Protein AF-A0AAV2YMZ8-F1 (afdb_monomer_lite)

Organism: NCBI:txid4803

Secondary structure (DSSP, 8-state):
---HHHHTT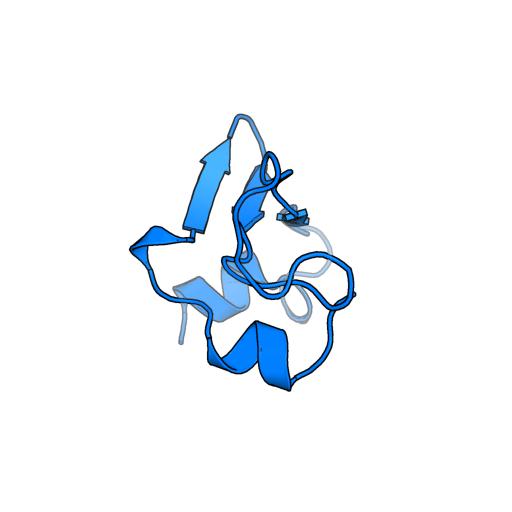--GGGEEEETTEEEE--S-BTTBSS--S--PPEEE---TT-GGG-HHHHHHH-

Foldseek 3Di:
DADPVQVVPWDPVQWDDDDQWIWGWGQDDPVRRVSPDDTDTDTAHADPVCNVPRVVNVVVPD

Sequence (62 aa):
MCRSSNTVGIMYRHIEWRGNAMCVVFAHMKNDQAGERRRDPRHIYANPLQPDVCPILGLAVL

Structure (mmCIF, N/CA/C/O backbone):
data_AF-A0AAV2YMZ8-F1
#
_entry.id   AF-A0AAV2YMZ8-F1
#
loop_
_atom_site.group_PDB
_atom_site.id
_atom_site.type_symbol
_atom_site.label_atom_id
_atom_site.label_alt_id
_atom_site.label_comp_id
_atom_site.label_asym_id
_atom_site.label_entity_id
_atom_site.label_seq_id
_atom_site.pdbx_PDB_ins_code
_atom_site.Cartn_x
_atom_site.Cartn_y
_atom_site.Cartn_z
_atom_site.occupancy
_atom_site.B_iso_or_equiv
_atom_site.auth_seq_id
_atom_site.auth_comp_id
_atom_site.auth_asym_id
_atom_site.auth_atom_id
_atom_site.pdbx_PDB_model_num
ATOM 1 N N . MET A 1 1 ? -3.188 7.657 -4.813 1.00 77.56 1 MET A N 1
ATOM 2 C CA . MET A 1 1 ? -3.817 7.082 -6.023 1.00 77.56 1 MET A CA 1
ATOM 3 C C . MET A 1 1 ? -2.729 6.707 -7.026 1.00 77.56 1 MET A C 1
ATOM 5 O O . MET A 1 1 ? -1.789 7.478 -7.193 1.00 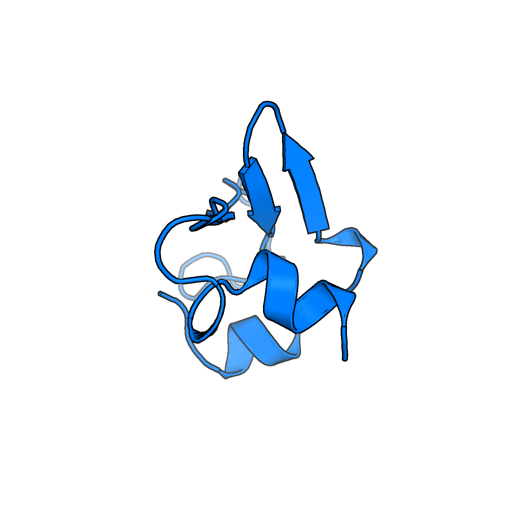77.56 1 MET A O 1
ATOM 9 N N . CYS A 1 2 ? -2.800 5.518 -7.625 1.00 86.00 2 CYS A N 1
ATOM 10 C CA . CYS A 1 2 ? -1.841 5.025 -8.622 1.00 86.00 2 CYS A CA 1
ATOM 11 C C . CYS A 1 2 ? -2.584 4.216 -9.697 1.00 86.00 2 CYS A C 1
ATOM 13 O O . CYS A 1 2 ? -3.766 3.922 -9.528 1.00 86.00 2 CYS A O 1
ATOM 15 N N . ARG A 1 3 ? -1.921 3.906 -10.815 1.00 88.12 3 ARG A N 1
ATOM 16 C CA . ARG A 1 3 ? -2.512 3.081 -11.879 1.00 88.12 3 ARG A CA 1
ATOM 17 C C . ARG A 1 3 ? -2.413 1.609 -11.501 1.00 88.12 3 ARG A C 1
ATOM 19 O O . ARG A 1 3 ? -1.426 1.214 -10.885 1.00 88.12 3 ARG A O 1
ATOM 26 N N . SER A 1 4 ? -3.358 0.801 -11.974 1.00 89.62 4 SER A N 1
ATOM 27 C CA . SER A 1 4 ? -3.352 -0.657 -11.789 1.00 89.62 4 SER A CA 1
ATOM 28 C C . SER A 1 4 ? -2.025 -1.296 -12.211 1.00 89.62 4 SER A C 1
ATOM 30 O O . SER A 1 4 ? -1.488 -2.123 -11.483 1.00 89.62 4 SER A O 1
ATOM 32 N N . SER A 1 5 ? -1.429 -0.839 -13.317 1.00 89.00 5 SER A N 1
ATOM 33 C CA . SER A 1 5 ? -0.118 -1.309 -13.787 1.00 89.00 5 SER A CA 1
ATOM 34 C C . SER A 1 5 ? 1.008 -1.103 -12.767 1.00 89.00 5 SER A C 1
ATOM 36 O O . SER A 1 5 ? 1.923 -1.912 -12.692 1.00 89.00 5 SER A O 1
ATOM 38 N N . ASN A 1 6 ? 0.957 -0.027 -11.974 1.00 88.19 6 ASN A N 1
ATO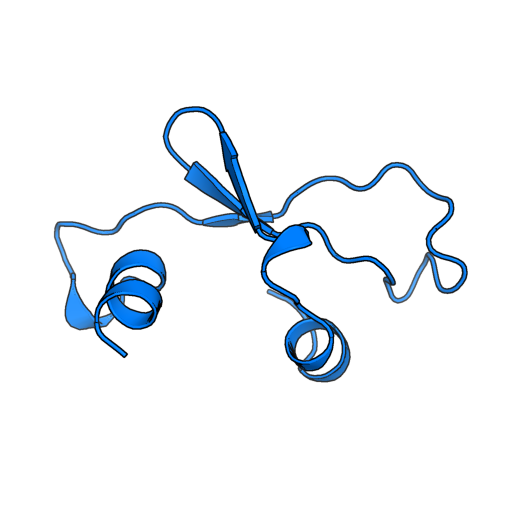M 39 C CA . ASN A 1 6 ? 1.921 0.208 -10.900 1.00 88.19 6 ASN A CA 1
ATOM 40 C C . ASN A 1 6 ? 1.603 -0.658 -9.675 1.00 88.19 6 ASN A C 1
ATOM 42 O O . ASN A 1 6 ? 2.524 -1.148 -9.031 1.00 88.19 6 ASN A O 1
ATOM 46 N N . THR A 1 7 ? 0.316 -0.853 -9.366 1.00 90.12 7 THR A N 1
ATOM 47 C CA . THR A 1 7 ? -0.144 -1.669 -8.233 1.00 90.12 7 THR A CA 1
ATOM 48 C C . THR A 1 7 ? 0.243 -3.137 -8.385 1.00 90.12 7 THR A C 1
ATOM 50 O O . THR A 1 7 ? 0.746 -3.728 -7.438 1.00 90.12 7 THR A O 1
ATOM 53 N N . VAL A 1 8 ? 0.077 -3.710 -9.581 1.00 91.31 8 VAL A N 1
ATOM 54 C CA . VAL A 1 8 ? 0.398 -5.123 -9.864 1.00 91.31 8 VAL A CA 1
ATOM 55 C C . VAL A 1 8 ? 1.893 -5.430 -9.682 1.00 91.31 8 VAL A C 1
ATOM 57 O O . VAL A 1 8 ? 2.255 -6.559 -9.377 1.00 91.31 8 VAL A O 1
ATOM 60 N N . GLY A 1 9 ? 2.770 -4.431 -9.822 1.00 89.81 9 GLY A N 1
ATOM 61 C CA . GLY A 1 9 ? 4.214 -4.578 -9.605 1.00 89.81 9 GLY A CA 1
ATOM 62 C C . GLY A 1 9 ? 4.678 -4.407 -8.151 1.00 89.81 9 GLY A C 1
ATOM 63 O O . GLY A 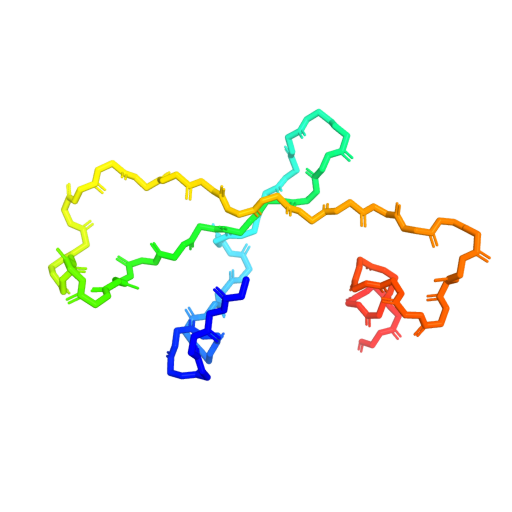1 9 ? 5.885 -4.429 -7.891 1.00 89.81 9 GLY A O 1
ATOM 64 N N . ILE A 1 10 ? 3.769 -4.177 -7.196 1.00 91.69 10 ILE A N 1
ATOM 65 C CA . ILE A 1 10 ? 4.129 -4.065 -5.777 1.00 91.69 10 ILE A CA 1
ATOM 66 C C . ILE A 1 10 ? 4.537 -5.449 -5.258 1.00 91.69 10 ILE A C 1
ATOM 68 O O . ILE A 1 10 ? 3.856 -6.443 -5.480 1.00 91.69 10 ILE A O 1
ATOM 72 N N . MET A 1 11 ? 5.658 -5.503 -4.541 1.00 92.69 11 MET A N 1
ATOM 73 C CA . MET A 1 11 ? 6.180 -6.707 -3.894 1.00 92.69 11 MET A CA 1
ATOM 74 C C . MET A 1 11 ? 6.360 -6.424 -2.406 1.00 92.69 11 MET A C 1
ATOM 76 O O . MET A 1 11 ? 6.497 -5.264 -2.024 1.00 92.69 11 MET A O 1
ATOM 80 N N . TYR A 1 12 ? 6.453 -7.465 -1.576 1.00 92.50 12 TYR A N 1
ATOM 81 C CA . TYR A 1 12 ? 6.637 -7.310 -0.127 1.00 92.50 12 TYR A CA 1
ATOM 82 C C . TYR A 1 12 ? 7.829 -6.405 0.234 1.00 92.50 12 TYR A C 1
ATOM 84 O O . TYR A 1 12 ? 7.701 -5.505 1.050 1.00 92.50 12 TYR A O 1
ATOM 92 N N . ARG A 1 13 ? 8.962 -6.541 -0.473 1.00 93.44 13 ARG A N 1
ATOM 93 C CA . ARG A 1 13 ? 10.159 -5.690 -0.291 1.00 93.44 13 ARG A CA 1
ATOM 94 C C . ARG A 1 13 ? 9.954 -4.198 -0.597 1.00 93.44 13 ARG A C 1
ATOM 96 O O . ARG A 1 13 ? 10.832 -3.394 -0.316 1.00 93.44 13 ARG A O 1
ATOM 103 N N . HIS A 1 14 ? 8.861 -3.840 -1.268 1.00 93.50 14 HIS A N 1
ATOM 104 C CA . HIS A 1 14 ? 8.502 -2.452 -1.568 1.00 93.50 14 HIS A CA 1
ATOM 105 C C . HIS A 1 14 ? 7.647 -1.828 -0.458 1.00 93.50 14 HIS A C 1
ATOM 107 O O . HIS A 1 14 ? 7.330 -0.641 -0.542 1.00 93.50 14 HIS A O 1
ATOM 113 N N . ILE A 1 15 ? 7.247 -2.627 0.533 1.00 95.00 15 ILE A N 1
ATOM 114 C CA . ILE A 1 15 ? 6.434 -2.219 1.669 1.00 95.00 15 ILE A CA 1
ATOM 115 C C . ILE A 1 15 ? 7.345 -2.101 2.885 1.00 95.00 15 ILE A C 1
ATOM 117 O O . ILE A 1 15 ? 8.135 -2.993 3.185 1.00 95.00 15 ILE A O 1
ATOM 121 N N . GLU A 1 16 ? 7.229 -0.992 3.595 1.00 95.62 16 GLU A N 1
ATOM 122 C CA . GLU A 1 16 ? 7.977 -0.734 4.820 1.00 95.62 16 GLU A CA 1
ATOM 123 C C . GLU A 1 16 ? 7.097 0.035 5.805 1.00 95.62 16 GLU A C 1
ATOM 125 O O . GLU A 1 16 ? 6.150 0.715 5.410 1.00 95.62 16 GLU A O 1
ATOM 130 N N . TRP A 1 17 ? 7.414 -0.036 7.092 1.00 95.81 17 TRP A N 1
ATOM 131 C CA . TRP A 1 17 ? 6.758 0.796 8.095 1.00 95.81 17 TRP A CA 1
ATOM 132 C C . TRP A 1 17 ? 7.645 1.994 8.431 1.00 95.81 17 TRP A C 1
ATOM 134 O O . TRP A 1 17 ? 8.825 1.823 8.737 1.00 95.81 17 TRP A O 1
ATOM 144 N N . ARG A 1 18 ? 7.093 3.212 8.387 1.00 95.56 18 ARG A N 1
ATOM 145 C CA . ARG A 1 18 ? 7.801 4.437 8.788 1.00 95.56 18 ARG A CA 1
ATOM 146 C C . ARG A 1 18 ? 6.934 5.254 9.735 1.00 95.56 18 ARG A C 1
ATOM 148 O O . ARG A 1 18 ? 5.892 5.778 9.347 1.00 95.56 18 ARG A O 1
ATOM 155 N N . GLY A 1 19 ? 7.382 5.382 10.983 1.00 94.38 19 GLY A N 1
ATOM 156 C CA . GLY A 1 19 ? 6.659 6.122 12.018 1.00 94.38 19 GLY A CA 1
ATOM 157 C C . GLY A 1 19 ? 5.279 5.521 12.283 1.00 94.38 19 GLY A C 1
ATOM 158 O O . GLY A 1 19 ? 5.172 4.428 12.829 1.00 94.38 19 GLY A O 1
ATOM 159 N N . ASN A 1 20 ? 4.226 6.238 11.894 1.00 94.50 20 ASN A N 1
ATOM 160 C CA . ASN A 1 20 ? 2.825 5.843 12.058 1.00 94.50 20 ASN A CA 1
ATOM 161 C C . ASN A 1 20 ? 2.136 5.441 10.737 1.00 94.50 20 ASN A C 1
ATOM 163 O O . ASN A 1 20 ? 0.907 5.382 10.692 1.00 94.50 20 ASN A O 1
ATOM 167 N N . ALA A 1 21 ? 2.901 5.199 9.668 1.00 96.88 21 ALA A N 1
ATOM 168 C CA . ALA A 1 21 ? 2.368 4.862 8.354 1.00 96.88 21 ALA A CA 1
ATOM 169 C C . ALA A 1 21 ? 3.015 3.606 7.763 1.00 96.88 21 ALA A C 1
ATOM 171 O O . ALA A 1 21 ? 4.238 3.432 7.804 1.00 96.88 21 ALA A O 1
ATOM 172 N N . MET A 1 22 ? 2.197 2.796 7.094 1.00 96.81 22 MET A N 1
ATOM 173 C CA . MET A 1 22 ? 2.688 1.836 6.114 1.00 96.81 22 MET A CA 1
ATOM 174 C C . MET A 1 22 ? 3.050 2.592 4.840 1.00 96.81 22 MET A C 1
ATOM 176 O O . MET A 1 22 ? 2.287 3.419 4.347 1.00 96.81 22 MET A O 1
ATOM 180 N N . CYS A 1 23 ? 4.218 2.314 4.296 1.00 96.50 23 CYS A N 1
ATOM 181 C CA . CYS A 1 23 ? 4.780 3.007 3.155 1.00 96.50 23 CYS A CA 1
ATOM 182 C C . CYS A 1 23 ? 4.949 2.034 1.995 1.00 96.50 23 CYS A C 1
ATOM 184 O O . CYS A 1 23 ? 5.441 0.926 2.186 1.00 96.50 23 CYS A O 1
ATOM 186 N N . VAL A 1 24 ? 4.570 2.458 0.789 1.00 95.12 24 VAL A N 1
ATOM 187 C CA . VAL A 1 24 ? 4.787 1.684 -0.440 1.00 95.12 24 VAL A CA 1
ATOM 188 C C . VAL A 1 24 ? 5.648 2.477 -1.409 1.00 95.12 24 VAL A C 1
ATOM 190 O O . VAL A 1 24 ? 5.315 3.609 -1.772 1.00 95.12 24 VAL A O 1
ATOM 193 N N . VAL A 1 25 ? 6.738 1.866 -1.864 1.00 92.88 25 VAL A N 1
ATOM 194 C CA . VAL A 1 25 ? 7.675 2.452 -2.824 1.00 92.88 25 VAL A CA 1
ATOM 195 C C . VAL A 1 25 ? 7.450 1.844 -4.210 1.00 92.88 25 VAL A C 1
ATOM 197 O O . VAL A 1 25 ? 7.631 0.649 -4.418 1.00 92.88 25 VAL A O 1
ATOM 200 N N . PHE A 1 26 ? 7.093 2.663 -5.201 1.00 89.88 26 PHE A N 1
ATOM 201 C CA . PHE A 1 26 ? 6.973 2.189 -6.583 1.00 89.88 26 PHE A CA 1
ATOM 202 C C . PHE A 1 26 ? 8.340 2.155 -7.271 1.00 89.88 26 PHE A C 1
ATOM 204 O O . PHE A 1 26 ? 9.057 3.152 -7.264 1.00 89.88 26 PHE A O 1
ATOM 211 N N . ALA A 1 27 ? 8.678 1.023 -7.895 1.00 84.25 27 ALA A N 1
ATOM 212 C CA . ALA A 1 27 ? 9.919 0.873 -8.659 1.00 84.25 27 ALA A CA 1
ATOM 213 C C . ALA A 1 27 ? 9.906 1.676 -9.970 1.00 84.25 27 ALA A C 1
ATOM 215 O O . ALA A 1 27 ? 10.923 2.247 -10.340 1.00 84.25 27 ALA A O 1
ATOM 216 N N . HIS A 1 28 ? 8.746 1.752 -10.629 1.00 84.56 28 HIS A N 1
ATOM 217 C CA . HIS A 1 28 ? 8.560 2.469 -11.890 1.00 84.56 28 HIS A CA 1
ATOM 218 C C . HIS A 1 28 ? 7.379 3.429 -11.778 1.00 84.56 28 HIS A C 1
ATOM 220 O O . HIS A 1 28 ? 6.343 3.096 -11.191 1.00 84.56 28 HIS A O 1
ATOM 226 N N . MET A 1 29 ? 7.510 4.612 -12.372 1.00 85.44 29 MET A N 1
ATOM 227 C CA . MET A 1 29 ? 6.465 5.637 -12.437 1.00 85.44 29 MET A CA 1
ATOM 228 C C . MET A 1 29 ? 6.345 6.173 -13.865 1.00 85.44 29 MET A C 1
ATOM 230 O O . MET A 1 29 ? 7.266 6.051 -14.664 1.00 85.44 29 MET A O 1
ATOM 234 N N . LYS A 1 30 ? 5.209 6.796 -14.219 1.00 83.44 30 LYS A N 1
ATOM 235 C CA . LYS A 1 30 ? 4.989 7.294 -15.595 1.00 83.44 30 LYS A CA 1
ATOM 236 C C . LYS A 1 30 ? 6.136 8.199 -16.072 1.00 83.44 30 LYS A C 1
ATOM 238 O O . LYS A 1 30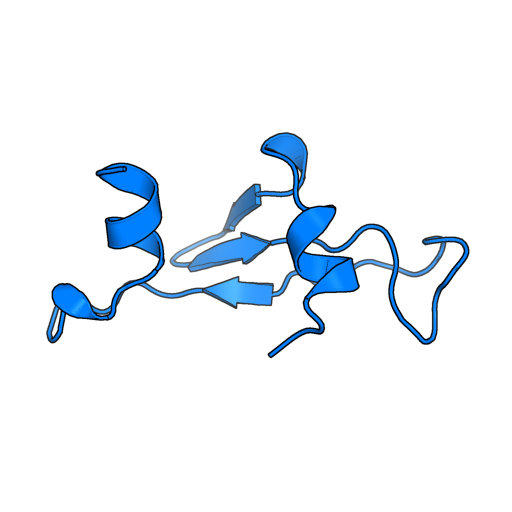 ? 6.553 8.102 -17.219 1.00 83.44 30 LYS A O 1
ATOM 243 N N . ASN A 1 31 ? 6.606 9.064 -15.178 1.00 85.00 31 ASN A N 1
ATOM 244 C CA . ASN A 1 31 ? 7.680 10.034 -15.379 1.00 85.00 31 ASN A CA 1
ATOM 245 C C . ASN A 1 31 ? 9.077 9.500 -15.002 1.00 85.00 31 ASN A C 1
ATOM 247 O O . ASN A 1 31 ? 10.030 10.275 -15.014 1.00 85.00 31 ASN A O 1
ATOM 251 N N . ASP A 1 32 ? 9.185 8.221 -14.645 1.00 86.62 32 ASP A N 1
ATOM 252 C CA . ASP A 1 32 ? 10.430 7.545 -14.290 1.00 86.62 32 ASP A CA 1
ATOM 253 C C . ASP A 1 32 ? 10.323 6.054 -14.641 1.00 86.62 32 ASP A C 1
ATOM 255 O O . ASP A 1 32 ? 10.067 5.197 -13.791 1.00 86.62 32 ASP A O 1
ATOM 259 N N . GLN A 1 33 ? 10.424 5.762 -15.940 1.00 84.00 33 GLN A N 1
ATOM 260 C CA . GLN A 1 33 ? 10.311 4.395 -16.454 1.00 84.00 33 GLN A CA 1
ATOM 261 C C . GLN A 1 33 ? 11.542 3.553 -16.103 1.00 84.00 33 GLN A C 1
ATOM 263 O O . GLN A 1 33 ? 11.403 2.356 -15.876 1.00 84.00 33 GLN A O 1
ATOM 268 N N . ALA A 1 34 ? 12.722 4.174 -16.009 1.00 84.50 34 ALA A N 1
ATOM 269 C CA . ALA A 1 34 ? 13.956 3.503 -15.606 1.00 84.50 34 ALA A CA 1
ATOM 270 C C . ALA A 1 34 ? 14.018 3.245 -14.086 1.00 84.50 34 ALA A C 1
ATOM 272 O O . ALA A 1 34 ? 14.700 2.323 -13.648 1.00 84.50 34 ALA A O 1
ATOM 273 N N . GLY A 1 35 ? 13.260 4.001 -13.279 1.00 83.19 35 GLY A N 1
ATOM 274 C CA . GLY A 1 35 ? 13.214 3.831 -11.823 1.00 83.19 35 GLY A CA 1
ATOM 275 C C . GLY A 1 35 ? 14.453 4.378 -11.110 1.00 83.19 35 GLY A C 1
ATOM 276 O O . GLY A 1 35 ? 14.804 3.895 -10.024 1.00 83.19 35 GLY A O 1
ATOM 277 N N . GLU A 1 36 ? 15.126 5.336 -11.750 1.00 84.50 36 GLU A N 1
ATOM 278 C CA . GLU A 1 36 ? 16.403 5.924 -11.334 1.00 84.50 36 GLU A CA 1
ATOM 279 C C . GLU A 1 36 ? 16.219 7.121 -10.403 1.00 84.50 36 GLU A C 1
ATOM 281 O O . GLU A 1 36 ? 17.146 7.514 -9.691 1.00 84.50 36 GLU A O 1
ATOM 286 N N . ARG A 1 37 ? 15.026 7.725 -10.385 1.00 83.94 37 ARG A N 1
ATOM 287 C CA . ARG A 1 37 ? 14.767 8.864 -9.509 1.00 83.94 37 ARG A CA 1
ATOM 288 C C . ARG A 1 37 ? 14.609 8.397 -8.071 1.00 83.94 37 ARG A C 1
ATOM 290 O O . ARG A 1 37 ? 14.190 7.276 -7.776 1.00 83.94 37 ARG A O 1
ATOM 297 N N . ARG A 1 38 ? 14.903 9.318 -7.150 1.00 79.75 38 ARG A N 1
ATOM 298 C CA . ARG A 1 38 ? 14.624 9.130 -5.727 1.00 79.75 38 ARG A CA 1
ATOM 299 C C . ARG A 1 38 ? 13.150 8.767 -5.552 1.00 79.75 38 ARG A C 1
ATOM 301 O O . ARG A 1 38 ? 12.264 9.454 -6.060 1.00 79.75 38 ARG A O 1
ATOM 308 N N . ARG A 1 39 ? 12.903 7.662 -4.853 1.00 82.88 39 ARG A N 1
ATOM 309 C CA . ARG A 1 39 ? 11.565 7.094 -4.718 1.00 82.88 39 ARG A CA 1
ATOM 310 C C . ARG A 1 39 ? 10.932 7.590 -3.429 1.00 82.88 39 ARG A C 1
ATOM 312 O O . ARG A 1 39 ? 11.298 7.141 -2.345 1.00 82.88 39 ARG A O 1
ATOM 319 N N . ASP A 1 40 ? 9.983 8.508 -3.557 1.00 87.31 40 ASP A N 1
ATOM 320 C CA . ASP A 1 40 ? 9.203 8.967 -2.413 1.00 87.31 40 ASP A CA 1
ATOM 321 C C . ASP A 1 40 ? 8.080 7.961 -2.105 1.00 87.31 40 ASP A C 1
ATOM 323 O O . ASP A 1 40 ? 7.239 7.687 -2.980 1.00 87.31 40 ASP A O 1
ATOM 327 N N . PRO A 1 41 ? 8.047 7.388 -0.888 1.00 92.19 41 PRO A N 1
ATOM 328 C CA . PRO A 1 41 ? 7.034 6.412 -0.51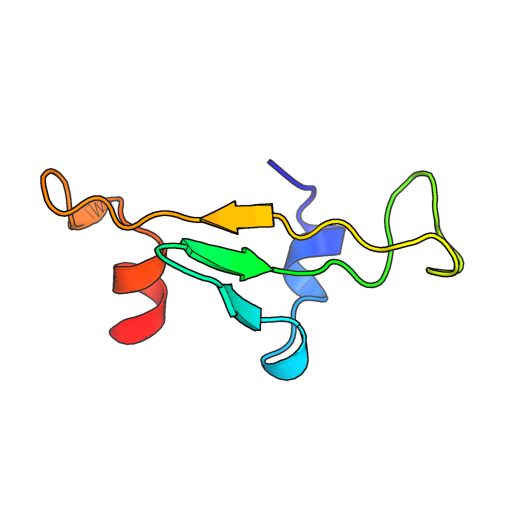2 1.00 92.19 41 PRO A CA 1
ATOM 329 C C . PRO A 1 41 ? 5.632 7.024 -0.516 1.00 92.19 41 PRO A C 1
ATOM 331 O O . PRO A 1 41 ? 5.424 8.199 -0.217 1.00 92.19 41 PRO A O 1
ATOM 334 N N . ARG A 1 42 ? 4.630 6.200 -0.825 1.00 92.44 42 ARG A N 1
ATOM 335 C CA . ARG A 1 42 ? 3.224 6.526 -0.571 1.00 92.44 42 ARG A CA 1
ATOM 336 C C . ARG A 1 42 ? 2.855 6.066 0.828 1.00 92.44 42 ARG A C 1
ATOM 338 O O . ARG A 1 42 ? 2.919 4.873 1.103 1.00 92.44 42 ARG A O 1
ATOM 345 N N . HIS A 1 43 ? 2.457 7.006 1.677 1.00 95.12 43 HIS A N 1
ATOM 346 C CA . HIS A 1 43 ? 2.011 6.715 3.035 1.00 95.12 43 HIS A CA 1
ATOM 347 C C . HIS A 1 43 ? 0.549 6.268 3.045 1.00 95.12 43 HIS A C 1
ATOM 349 O O . HIS A 1 43 ? -0.311 6.876 2.404 1.00 95.12 43 HIS A O 1
ATOM 355 N N . ILE A 1 44 ? 0.287 5.204 3.788 1.00 95.81 44 ILE A N 1
ATOM 356 C CA . ILE A 1 44 ? -1.017 4.613 4.045 1.00 95.81 44 ILE A CA 1
ATOM 357 C C . ILE A 1 44 ? -1.159 4.573 5.563 1.00 95.81 44 ILE A C 1
ATOM 359 O O . ILE A 1 44 ? -0.308 4.022 6.263 1.00 95.81 44 ILE A O 1
ATOM 363 N N . TYR A 1 45 ? -2.226 5.182 6.065 1.00 96.25 45 TYR A N 1
ATOM 364 C CA . TYR A 1 45 ? -2.506 5.271 7.493 1.00 96.25 45 TYR A CA 1
ATOM 365 C C . TYR A 1 45 ? -3.610 4.296 7.881 1.00 96.25 45 TYR A C 1
ATOM 367 O O . TYR A 1 45 ? -4.487 3.975 7.076 1.00 96.25 45 TYR A O 1
ATOM 375 N N . ALA A 1 46 ? -3.567 3.841 9.130 1.00 95.88 46 ALA A N 1
ATOM 376 C CA . ALA A 1 46 ? -4.653 3.061 9.695 1.00 95.88 46 ALA A CA 1
ATOM 377 C C . ALA A 1 46 ? -5.890 3.950 9.872 1.00 95.88 46 ALA A C 1
ATOM 379 O O . ALA A 1 46 ? -5.778 5.089 10.326 1.00 95.88 46 ALA A O 1
ATOM 380 N N . ASN A 1 47 ? -7.066 3.409 9.556 1.00 95.94 47 ASN A N 1
ATOM 381 C CA . ASN A 1 47 ? -8.344 4.029 9.884 1.00 95.94 47 ASN A CA 1
ATOM 382 C C . ASN A 1 47 ? -9.072 3.183 10.943 1.00 95.94 47 ASN A C 1
ATOM 384 O O . ASN A 1 47 ? -9.858 2.309 10.583 1.00 95.94 47 ASN A O 1
ATOM 388 N N . PRO A 1 48 ? -8.803 3.395 12.245 1.00 94.12 48 PRO A N 1
ATOM 389 C CA . PRO A 1 48 ? -9.428 2.608 13.308 1.00 94.12 48 PRO A CA 1
ATOM 390 C C . PRO A 1 48 ? -10.926 2.900 13.475 1.00 94.12 48 PRO A C 1
ATOM 392 O O . PRO A 1 48 ? -11.638 2.077 14.038 1.00 94.12 48 PRO A O 1
ATOM 395 N N . LEU A 1 49 ? -11.409 4.052 12.996 1.00 97.69 49 LEU A N 1
ATOM 396 C CA . LEU A 1 49 ? -12.823 4.425 13.089 1.00 97.69 49 LEU A CA 1
ATOM 397 C C . LEU A 1 49 ? -13.683 3.718 12.033 1.00 97.69 49 LEU A C 1
ATOM 399 O O . LEU A 1 49 ? -14.868 3.502 12.263 1.00 97.69 49 LEU A O 1
ATOM 403 N N . GLN A 1 50 ? -13.092 3.362 10.888 1.00 97.12 50 GLN A N 1
ATOM 404 C CA . GLN A 1 50 ? -13.751 2.611 9.814 1.00 97.12 50 GLN A CA 1
ATOM 405 C C . GLN A 1 50 ? -12.816 1.491 9.328 1.00 97.12 50 GLN A C 1
ATOM 407 O O . GLN A 1 50 ? -12.109 1.652 8.324 1.00 97.12 50 GLN A O 1
ATOM 412 N N . PRO A 1 51 ? -12.740 0.375 10.077 1.00 94.38 51 PRO A N 1
ATOM 413 C CA . PRO A 1 51 ? -11.807 -0.712 9.791 1.00 94.38 51 PRO A CA 1
ATOM 414 C C . PRO A 1 51 ? -12.112 -1.426 8.468 1.00 94.38 51 PRO A C 1
ATOM 416 O O . PRO A 1 51 ? -11.192 -1.903 7.808 1.00 94.38 51 PRO A O 1
ATOM 419 N N . ASP A 1 52 ? -13.375 -1.448 8.048 1.00 95.00 52 ASP A N 1
ATOM 420 C CA . ASP A 1 52 ? -13.869 -2.064 6.814 1.00 95.00 52 ASP A CA 1
ATOM 421 C C . ASP A 1 52 ? -13.255 -1.461 5.540 1.00 95.00 52 ASP A C 1
ATOM 423 O O . ASP A 1 52 ? -13.069 -2.166 4.549 1.00 95.00 52 ASP A O 1
ATOM 427 N N . VAL A 1 53 ? -12.860 -0.184 5.578 1.00 95.31 53 VAL A N 1
ATOM 428 C CA . VAL A 1 53 ? -12.168 0.496 4.467 1.00 95.31 53 VAL A CA 1
ATOM 429 C C . VAL A 1 53 ? -10.664 0.663 4.703 1.00 95.31 53 VAL A C 1
ATOM 431 O O . VAL A 1 53 ? -9.980 1.281 3.886 1.00 95.31 53 VAL A O 1
ATOM 434 N N . CYS A 1 54 ? -10.122 0.152 5.815 1.00 96.06 54 CYS A N 1
ATOM 435 C CA . CYS A 1 54 ? -8.717 0.314 6.182 1.00 96.06 54 CYS A CA 1
ATOM 436 C C . CYS A 1 54 ? -7.819 -0.627 5.353 1.00 96.06 54 CYS A C 1
ATOM 438 O O . CYS A 1 54 ? -7.844 -1.842 5.570 1.00 96.06 54 CYS A O 1
ATOM 440 N N . PRO A 1 55 ? -6.944 -0.109 4.467 1.00 93.75 55 PRO A N 1
ATOM 441 C CA . PRO A 1 55 ? -6.129 -0.968 3.606 1.00 93.75 55 PRO A CA 1
ATOM 442 C C . PRO A 1 55 ? -5.098 -1.791 4.385 1.00 93.75 55 PRO A C 1
ATOM 444 O O . PRO A 1 55 ? -4.768 -2.900 3.981 1.00 93.75 55 PRO A O 1
ATOM 447 N N . ILE A 1 56 ? -4.591 -1.255 5.503 1.00 95.75 56 ILE A N 1
ATOM 448 C CA . ILE A 1 56 ? -3.624 -1.956 6.361 1.00 95.75 56 ILE A CA 1
ATOM 449 C C . ILE A 1 56 ? -4.280 -3.185 6.987 1.00 95.75 56 ILE A C 1
ATOM 451 O O . ILE A 1 56 ? -3.680 -4.254 6.996 1.00 95.75 56 ILE A O 1
ATOM 455 N N . LEU A 1 57 ? -5.522 -3.043 7.465 1.00 95.81 57 LEU A N 1
ATOM 456 C CA . LEU A 1 57 ? -6.270 -4.173 8.003 1.00 95.81 57 LEU A CA 1
ATOM 457 C C . LEU A 1 57 ? -6.584 -5.182 6.897 1.00 95.81 57 LEU A C 1
ATOM 459 O O . LEU A 1 57 ? -6.298 -6.360 7.071 1.00 95.81 57 LEU A O 1
ATOM 463 N N . GLY A 1 58 ? -7.093 -4.720 5.751 1.00 94.75 58 GLY A N 1
ATOM 464 C CA . GLY A 1 58 ? -7.421 -5.589 4.618 1.00 94.75 58 GLY A CA 1
ATOM 465 C C . GLY A 1 58 ? -6.243 -6.441 4.133 1.00 94.75 58 GLY A C 1
ATOM 466 O O . GLY A 1 58 ? -6.443 -7.594 3.783 1.00 94.75 58 GLY A O 1
ATOM 467 N N . LEU A 1 59 ? -5.016 -5.912 4.168 1.00 93.06 59 LEU A N 1
ATOM 468 C CA . LEU A 1 59 ? -3.799 -6.662 3.827 1.00 93.06 59 LEU A CA 1
ATOM 469 C C . LEU A 1 59 ? -3.303 -7.605 4.934 1.00 93.06 59 LEU A C 1
ATOM 471 O O . LEU A 1 59 ? -2.483 -8.468 4.652 1.00 93.06 59 LEU A O 1
ATOM 475 N N . ALA A 1 60 ? -3.719 -7.404 6.186 1.00 92.25 60 ALA A N 1
ATOM 476 C CA . ALA A 1 60 ? -3.264 -8.206 7.322 1.00 92.25 60 ALA A CA 1
ATOM 477 C C . ALA A 1 60 ? -4.139 -9.443 7.577 1.00 92.25 60 ALA A C 1
ATOM 479 O O . ALA A 1 60 ? -3.671 -10.403 8.185 1.00 92.25 60 ALA A O 1
ATOM 480 N N . VAL A 1 61 ? -5.410 -9.396 7.169 1.00 91.75 61 VAL A N 1
ATOM 481 C CA . VAL A 1 61 ? -6.389 -10.476 7.393 1.00 91.75 61 VAL A CA 1
ATOM 482 C C . VAL A 1 61 ? -6.656 -11.354 6.169 1.00 91.75 61 VAL A C 1
ATOM 484 O O . VAL A 1 61 ? -7.238 -12.426 6.330 1.00 91.75 61 VAL A O 1
ATOM 487 N N . LEU A 1 62 ? -6.266 -10.905 4.973 1.00 62.22 62 LEU A N 1
ATOM 488 C CA . LEU A 1 62 ? -6.320 -11.675 3.725 1.00 62.22 62 LEU A CA 1
ATOM 489 C C . LEU A 1 62 ? -4.965 -12.328 3.448 1.00 62.22 62 LEU A C 1
ATOM 491 O O . LEU A 1 62 ? -4.975 -13.489 2.985 1.00 62.22 62 LEU A O 1
#

pLDDT: mean 90.72, std 6.14, range [62.22, 97.69]

Radius of gyration: 12.76 Å; chains: 1; bounding box: 30×22×30 Å